Protein AF-A0A2V6ZPG5-F1 (afdb_monomer)

Structure (mmCIF, N/CA/C/O backbone):
data_AF-A0A2V6ZPG5-F1
#
_entry.id   AF-A0A2V6ZPG5-F1
#
loop_
_atom_site.group_PDB
_atom_site.id
_atom_site.type_symbol
_atom_site.label_atom_id
_atom_site.label_alt_id
_atom_site.label_comp_id
_atom_site.label_asym_id
_atom_site.label_entity_id
_atom_site.label_seq_id
_atom_site.pdbx_PDB_ins_code
_atom_site.Cartn_x
_atom_site.Cartn_y
_atom_site.Cartn_z
_atom_site.occupancy
_atom_site.B_iso_or_equiv
_atom_site.auth_seq_id
_atom_site.auth_comp_id
_atom_site.auth_asym_id
_atom_site.auth_atom_id
_atom_site.pdbx_PDB_model_num
ATOM 1 N N . MET A 1 1 ? 6.827 -10.369 -1.014 1.00 53.69 1 MET A N 1
ATOM 2 C CA . MET A 1 1 ? 6.412 -11.266 -2.116 1.00 53.69 1 MET A CA 1
ATOM 3 C C . MET A 1 1 ? 7.220 -10.873 -3.339 1.00 53.69 1 MET A C 1
ATOM 5 O O . MET A 1 1 ? 7.230 -9.695 -3.627 1.00 53.69 1 MET A O 1
ATOM 9 N N . HIS A 1 2 ? 7.892 -11.806 -4.015 1.00 53.62 2 HIS A N 1
ATOM 10 C CA . HIS A 1 2 ? 8.728 -11.537 -5.198 1.00 53.62 2 HIS A CA 1
ATOM 11 C C . HIS A 1 2 ? 8.286 -12.472 -6.339 1.00 53.62 2 HIS A C 1
ATOM 13 O O . HIS A 1 2 ? 9.020 -13.372 -6.747 1.00 53.62 2 HIS A O 1
ATOM 19 N N . ARG A 1 3 ? 7.020 -12.393 -6.779 1.00 56.66 3 ARG A N 1
ATOM 20 C CA . ARG A 1 3 ? 6.522 -13.326 -7.817 1.00 56.66 3 ARG A CA 1
ATOM 21 C C . ARG A 1 3 ? 5.778 -12.708 -9.000 1.00 56.66 3 ARG A C 1
ATOM 23 O O . ARG A 1 3 ? 5.381 -13.450 -9.884 1.00 56.66 3 ARG A O 1
ATOM 30 N N . GLN A 1 4 ? 5.664 -11.388 -9.107 1.00 68.62 4 GLN A N 1
ATOM 31 C CA . GLN A 1 4 ? 5.095 -10.758 -10.314 1.00 68.62 4 GLN A CA 1
ATOM 32 C C . GLN A 1 4 ? 5.810 -9.461 -10.711 1.00 68.62 4 GLN A C 1
ATOM 34 O O . GLN A 1 4 ? 5.184 -8.549 -11.231 1.00 68.62 4 GLN A O 1
ATOM 39 N N . GLY A 1 5 ? 7.112 -9.347 -10.430 1.00 77.31 5 GLY A N 1
ATOM 40 C CA . GLY A 1 5 ? 7.854 -8.117 -10.726 1.00 77.31 5 GLY A CA 1
ATOM 41 C C . GLY A 1 5 ? 7.425 -6.923 -9.870 1.00 77.31 5 GLY A C 1
ATOM 42 O O . GLY A 1 5 ? 7.704 -5.788 -10.243 1.00 77.31 5 GLY A O 1
ATOM 43 N N . TYR A 1 6 ? 6.768 -7.177 -8.732 1.00 79.81 6 TYR A N 1
ATOM 44 C CA . TYR A 1 6 ? 6.484 -6.173 -7.717 1.00 79.81 6 TYR A CA 1
ATOM 45 C C . TYR A 1 6 ? 6.930 -6.628 -6.329 1.00 79.81 6 TYR A C 1
ATOM 47 O O . TYR A 1 6 ? 6.672 -7.769 -5.934 1.00 79.81 6 TYR A O 1
ATOM 55 N N . ASP A 1 7 ? 7.514 -5.697 -5.582 1.00 86.75 7 ASP A N 1
ATOM 56 C CA . ASP A 1 7 ? 7.712 -5.774 -4.141 1.00 86.75 7 ASP A CA 1
ATOM 57 C C . ASP A 1 7 ? 6.565 -5.063 -3.417 1.00 86.75 7 ASP A C 1
ATOM 59 O O . ASP A 1 7 ? 5.990 -4.093 -3.9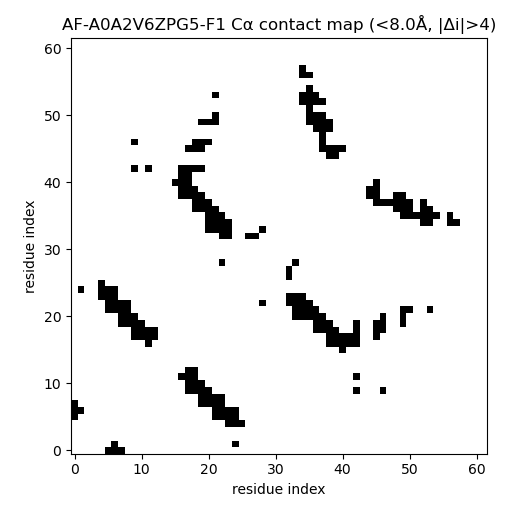12 1.00 86.75 7 ASP A O 1
ATO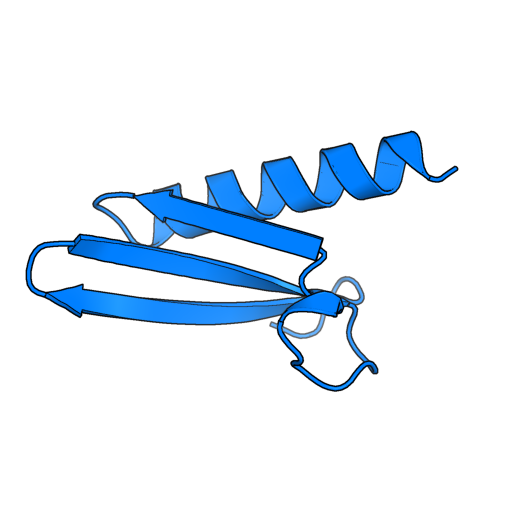M 63 N N . LEU A 1 8 ? 6.237 -5.548 -2.220 1.00 87.38 8 LEU A N 1
ATOM 64 C CA . LEU A 1 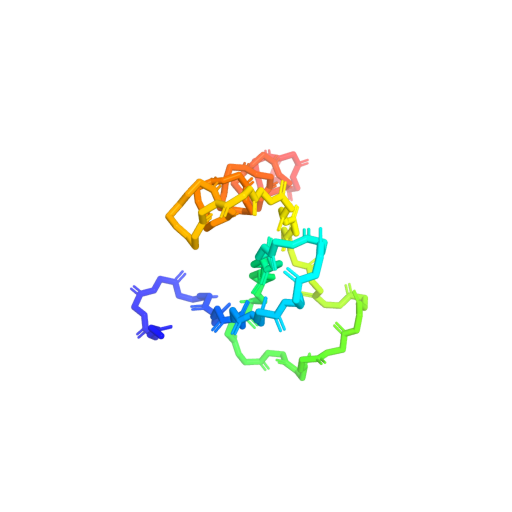8 ? 5.185 -4.995 -1.370 1.00 87.38 8 LEU A CA 1
ATOM 65 C C . LEU A 1 8 ? 5.785 -4.580 -0.030 1.00 87.38 8 LEU A C 1
ATOM 67 O O . LEU A 1 8 ? 6.308 -5.427 0.696 1.00 87.38 8 LEU A O 1
ATOM 71 N N . GLN A 1 9 ? 5.639 -3.302 0.309 1.00 90.19 9 GLN A N 1
ATOM 72 C CA . GLN A 1 9 ? 5.829 -2.793 1.660 1.00 90.19 9 GLN A CA 1
ATOM 73 C C . GLN A 1 9 ? 4.463 -2.632 2.324 1.00 90.19 9 GLN A C 1
ATOM 75 O O . GLN A 1 9 ? 3.584 -1.951 1.797 1.00 90.19 9 GLN A O 1
ATOM 80 N N . LEU A 1 10 ? 4.297 -3.252 3.487 1.00 92.00 10 LEU A N 1
ATOM 81 C CA . LEU A 1 10 ? 3.102 -3.132 4.308 1.00 92.00 10 LEU A CA 1
ATOM 82 C C . LEU A 1 10 ? 3.512 -2.587 5.675 1.00 92.00 10 LEU A C 1
ATOM 84 O O . LEU A 1 10 ? 4.299 -3.219 6.377 1.00 92.00 10 LEU A O 1
ATOM 88 N N . THR A 1 11 ? 2.967 -1.430 6.038 1.00 93.69 11 THR A N 1
ATOM 89 C CA . THR A 1 11 ? 3.294 -0.727 7.281 1.00 93.69 11 THR A CA 1
ATOM 90 C C . THR A 1 11 ? 2.019 -0.484 8.077 1.00 93.69 11 THR A C 1
ATOM 92 O O . THR A 1 11 ? 1.037 0.035 7.540 1.00 93.69 11 THR A O 1
ATOM 95 N N . GLN A 1 12 ? 2.040 -0.855 9.355 1.00 93.50 12 GLN A N 1
ATOM 96 C CA . GLN A 1 12 ? 0.987 -0.513 10.304 1.00 93.50 12 GLN A CA 1
ATOM 97 C C . GLN A 1 12 ? 1.256 0.874 10.888 1.00 93.50 12 GLN A C 1
ATOM 99 O O . GLN A 1 12 ? 2.371 1.166 11.314 1.00 93.50 12 GLN A O 1
ATOM 104 N N . TYR A 1 13 ? 0.223 1.703 10.925 1.00 89.25 13 TYR A N 1
ATOM 105 C CA . TYR A 1 13 ? 0.204 2.992 11.597 1.00 89.25 13 TYR A CA 1
ATOM 106 C C . TYR A 1 13 ? -0.943 2.958 12.607 1.00 89.25 13 TYR A C 1
ATOM 108 O O . TYR A 1 13 ? -2.090 2.893 12.183 1.00 89.25 13 TYR A O 1
ATOM 116 N N . ASP A 1 14 ? -0.649 2.993 13.909 1.00 85.88 14 ASP A N 1
ATOM 117 C CA . ASP A 1 14 ? -1.608 2.792 15.013 1.00 85.88 14 ASP A CA 1
ATOM 118 C C . ASP A 1 14 ? -3.052 3.240 14.723 1.00 85.88 14 ASP A C 1
ATOM 120 O O . ASP A 1 14 ? -3.917 2.412 14.439 1.00 85.88 14 ASP A O 1
ATOM 124 N N . GLU A 1 15 ? -3.312 4.548 14.743 1.00 84.62 15 GLU A N 1
ATOM 125 C CA . GLU A 1 15 ? -4.663 5.098 14.561 1.00 84.62 15 GLU A CA 1
ATOM 126 C C . GLU A 1 15 ? -5.057 5.267 13.085 1.00 84.62 15 GLU A C 1
ATOM 128 O O . GLU A 1 15 ? -6.229 5.437 12.759 1.00 84.62 15 GLU A O 1
ATOM 133 N N . GLN A 1 16 ? -4.081 5.225 12.176 1.00 84.06 16 GLN A N 1
ATOM 134 C CA . GLN A 1 16 ? -4.282 5.484 10.745 1.00 84.06 16 GLN A CA 1
ATOM 135 C C . GLN A 1 16 ? -4.519 4.193 9.939 1.00 84.06 16 GLN A C 1
ATOM 137 O O . GLN A 1 16 ? -4.831 4.251 8.749 1.00 84.06 16 GLN A O 1
ATOM 142 N N . GLY A 1 17 ? -4.405 3.026 10.578 1.00 93.19 17 GLY A N 1
ATOM 143 C CA . GLY A 1 17 ? -4.611 1.721 9.965 1.00 93.19 17 GLY A CA 1
ATOM 144 C C . GLY A 1 17 ? -3.375 1.221 9.221 1.00 93.19 17 GLY A C 1
ATOM 145 O O . GLY A 1 17 ? -2.248 1.285 9.705 1.00 93.19 17 GLY A O 1
ATOM 146 N N . TRP A 1 18 ? -3.578 0.655 8.039 1.00 96.25 18 TRP A N 1
ATOM 147 C CA . TRP A 1 18 ? -2.530 0.010 7.263 1.00 96.25 18 TRP A CA 1
ATOM 148 C C . TRP A 1 18 ? -2.269 0.769 5.979 1.00 96.25 18 TRP A C 1
ATOM 150 O O . TRP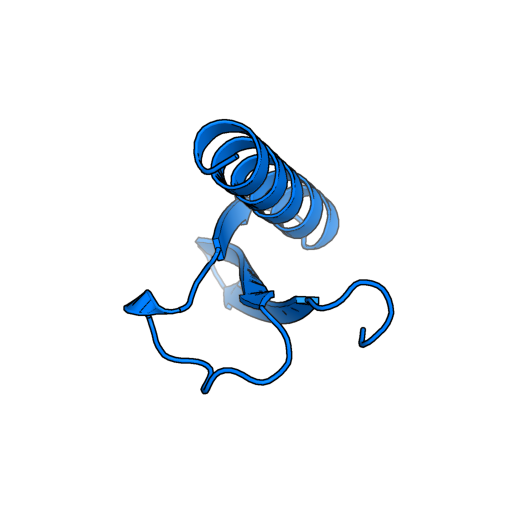 A 1 18 ? -3.195 1.082 5.230 1.00 96.25 18 TRP A O 1
ATOM 160 N N . ARG A 1 19 ? -0.986 0.978 5.688 1.00 95.00 19 ARG A N 1
ATOM 161 C CA . ARG A 1 19 ? -0.524 1.429 4.382 1.00 95.00 19 ARG A CA 1
ATOM 162 C C . ARG A 1 19 ? 0.139 0.278 3.654 1.00 95.00 19 ARG A C 1
ATOM 164 O O . ARG A 1 19 ? 1.130 -0.271 4.131 1.00 95.00 19 ARG A O 1
ATOM 171 N N . ALA A 1 20 ? -0.353 -0.020 2.463 1.00 95.12 20 ALA A N 1
ATOM 172 C CA . ALA A 1 20 ? 0.337 -0.877 1.515 1.00 95.12 20 ALA A CA 1
ATOM 173 C C . ALA A 1 20 ? 0.920 -0.030 0.382 1.00 95.12 20 ALA A C 1
ATOM 175 O O . ALA A 1 20 ? 0.246 0.856 -0.147 1.00 95.12 20 ALA A O 1
ATOM 176 N N . THR A 1 21 ? 2.154 -0.330 -0.012 1.00 92.69 21 THR A N 1
ATOM 177 C CA . THR A 1 21 ? 2.838 0.301 -1.142 1.00 92.69 21 THR A CA 1
ATOM 178 C C . THR A 1 21 ? 3.454 -0.778 -2.026 1.00 92.69 21 THR A C 1
ATOM 180 O O . THR A 1 21 ? 4.223 -1.610 -1.545 1.00 92.69 21 THR A O 1
ATOM 183 N N . PHE A 1 22 ? 3.122 -0.759 -3.316 1.00 89.50 22 PHE A N 1
ATOM 184 C CA . PHE A 1 22 ? 3.721 -1.627 -4.326 1.00 89.50 22 PHE A CA 1
ATOM 185 C C . PHE A 1 22 ? 4.818 -0.888 -5.087 1.00 89.50 22 PHE A C 1
ATOM 187 O O . PHE A 1 22 ? 4.604 0.224 -5.579 1.00 89.50 22 PHE A O 1
ATOM 194 N N . TYR A 1 23 ? 5.960 -1.545 -5.240 1.00 85.06 23 TYR A N 1
ATOM 195 C CA . TYR A 1 23 ? 7.108 -1.091 -6.019 1.00 85.06 23 TYR A CA 1
ATOM 196 C C . TYR A 1 23 ? 7.368 -2.078 -7.141 1.00 85.06 23 TYR A C 1
ATOM 198 O O . TYR A 1 23 ? 7.195 -3.274 -6.933 1.00 85.06 23 TYR A O 1
ATOM 206 N N . THR A 1 24 ? 7.807 -1.616 -8.308 1.00 80.31 24 THR A N 1
ATOM 207 C CA . THR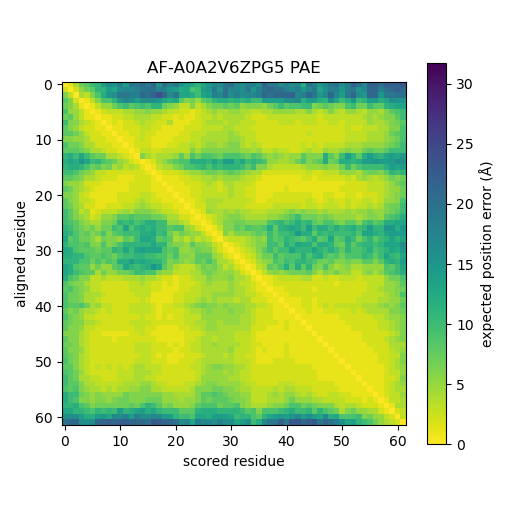 A 1 24 ? 8.330 -2.532 -9.327 1.00 80.31 24 THR A CA 1
ATOM 208 C C . THR A 1 24 ? 9.628 -3.146 -8.810 1.00 80.31 24 THR A C 1
ATOM 210 O O . THR A 1 24 ? 10.542 -2.426 -8.407 1.00 80.31 24 THR A O 1
ATOM 213 N N . THR A 1 25 ? 9.710 -4.472 -8.810 1.00 78.50 25 THR A N 1
ATOM 214 C CA . THR A 1 25 ? 10.904 -5.212 -8.400 1.00 78.50 25 THR A CA 1
ATOM 215 C C . THR A 1 25 ? 12.102 -4.784 -9.246 1.00 78.50 25 THR A C 1
ATOM 217 O O . THR A 1 25 ? 12.010 -4.706 -10.470 1.00 78.50 25 THR A O 1
ATOM 220 N N . GLY A 1 26 ? 13.237 -4.532 -8.591 1.00 73.62 26 GLY A N 1
ATOM 221 C CA . GLY A 1 26 ? 14.486 -4.129 -9.247 1.00 73.62 26 GLY A CA 1
ATOM 222 C C . GLY A 1 26 ? 14.708 -2.616 -9.352 1.00 73.62 26 GLY A C 1
ATOM 223 O O . GLY A 1 26 ? 15.796 -2.208 -9.745 1.00 73.62 26 GLY A O 1
ATOM 224 N N . MET A 1 27 ? 13.735 -1.786 -8.959 1.00 71.81 27 MET A N 1
ATOM 225 C CA . MET A 1 27 ? 13.977 -0.369 -8.670 1.00 71.81 27 MET A CA 1
ATOM 226 C C . MET A 1 27 ? 14.161 -0.153 -7.170 1.00 71.81 27 MET A C 1
ATOM 228 O O . MET A 1 27 ? 13.508 -0.808 -6.356 1.00 71.81 27 MET A O 1
ATOM 232 N N . GLU A 1 28 ? 15.022 0.797 -6.800 1.00 76.81 28 GLU A N 1
ATOM 233 C CA . GLU A 1 28 ? 15.110 1.254 -5.415 1.00 76.81 28 GLU A CA 1
ATOM 234 C C . GLU A 1 28 ? 13.718 1.674 -4.926 1.00 76.81 28 GLU A C 1
ATOM 236 O O . GLU A 1 28 ? 12.939 2.290 -5.666 1.00 76.81 28 GLU A O 1
ATOM 241 N N . HIS A 1 29 ? 13.394 1.313 -3.679 1.00 73.94 29 HIS A N 1
ATOM 242 C CA . HIS A 1 29 ? 12.119 1.637 -3.030 1.00 73.94 29 HIS A CA 1
ATOM 243 C C . HIS A 1 29 ? 12.065 3.132 -2.679 1.00 73.94 29 HIS A C 1
ATOM 245 O O . HIS A 1 29 ? 12.018 3.534 -1.519 1.00 73.94 29 HIS A O 1
ATOM 251 N N . SER A 1 30 ? 12.098 3.978 -3.705 1.00 65.38 30 SER A N 1
ATOM 252 C CA . SER A 1 30 ? 11.945 5.423 -3.618 1.00 65.38 30 SER A CA 1
ATOM 253 C C . SER A 1 30 ? 10.465 5.808 -3.749 1.00 65.38 30 SER A C 1
ATOM 255 O O . SER A 1 30 ? 9.703 5.112 -4.425 1.00 65.38 30 SER A O 1
ATOM 257 N N . PRO A 1 31 ? 10.029 6.942 -3.170 1.00 61.91 31 PRO A N 1
ATOM 258 C CA . PRO A 1 31 ? 8.640 7.403 -3.258 1.00 61.91 31 PRO A CA 1
ATOM 259 C C . PRO A 1 31 ? 8.129 7.539 -4.700 1.00 61.91 31 PRO A C 1
ATOM 261 O O . PRO A 1 31 ? 6.977 7.229 -4.982 1.00 61.91 31 PRO A O 1
ATOM 264 N N . THR A 1 32 ? 8.998 7.953 -5.623 1.00 66.62 32 THR A N 1
ATOM 265 C CA . THR A 1 32 ? 8.683 8.128 -7.049 1.00 66.62 32 THR A CA 1
ATOM 266 C C . THR A 1 32 ? 8.546 6.797 -7.798 1.00 66.62 32 THR A C 1
ATOM 268 O O . THR A 1 32 ? 7.847 6.727 -8.806 1.00 66.62 32 THR A O 1
ATOM 271 N N . SER A 1 33 ? 9.171 5.734 -7.284 1.00 67.00 33 SER A N 1
ATOM 272 C CA . SER A 1 33 ? 9.121 4.371 -7.833 1.00 67.00 33 SER A CA 1
ATOM 273 C C . SER A 1 33 ? 7.885 3.590 -7.370 1.00 67.00 33 SER A C 1
ATOM 275 O O . SER A 1 33 ? 7.658 2.461 -7.814 1.00 67.00 33 SER A O 1
ATOM 277 N N . ALA A 1 34 ? 7.072 4.164 -6.474 1.00 74.62 34 ALA A N 1
ATOM 278 C CA . ALA A 1 34 ? 5.825 3.554 -6.035 1.00 74.62 34 ALA A CA 1
ATOM 279 C C . ALA A 1 34 ? 4.836 3.470 -7.210 1.00 74.62 34 ALA A C 1
ATOM 281 O O . ALA A 1 34 ? 4.451 4.469 -7.830 1.00 74.62 34 ALA A O 1
ATOM 282 N N . THR A 1 35 ? 4.411 2.247 -7.521 1.00 80.56 35 THR A N 1
ATOM 283 C CA . THR A 1 35 ? 3.452 1.981 -8.600 1.00 80.56 35 THR A CA 1
ATOM 284 C C . THR A 1 35 ? 2.016 2.020 -8.084 1.00 80.56 35 THR A C 1
ATOM 286 O O . THR A 1 35 ? 1.130 2.454 -8.813 1.00 80.56 35 THR A O 1
ATOM 289 N N . GLY A 1 36 ? 1.792 1.676 -6.812 1.00 88.81 36 GLY A N 1
ATOM 290 C CA . GLY A 1 36 ? 0.494 1.814 -6.151 1.00 88.81 36 GLY A CA 1
ATOM 291 C C . GLY A 1 36 ? 0.634 2.026 -4.646 1.00 88.81 36 GLY A C 1
ATOM 292 O O . GLY A 1 36 ? 1.579 1.544 -4.024 1.00 88.81 36 GLY A O 1
ATOM 293 N N . THR A 1 37 ? -0.294 2.770 -4.046 1.00 91.50 37 THR A N 1
ATOM 294 C CA . THR A 1 37 ? -0.385 2.965 -2.591 1.00 91.50 37 THR A CA 1
ATOM 295 C C . THR A 1 37 ? -1.846 2.895 -2.162 1.00 91.50 37 THR A C 1
ATOM 297 O O . THR A 1 37 ? -2.722 3.397 -2.863 1.00 91.50 37 THR A O 1
ATOM 300 N N . GLY A 1 38 ? -2.113 2.279 -1.013 1.00 92.38 38 GLY A N 1
ATOM 301 C CA . GLY A 1 38 ? -3.454 2.127 -0.458 1.00 92.38 38 GLY A CA 1
ATOM 302 C C . GLY A 1 38 ? -3.446 2.239 1.061 1.00 92.38 38 GLY A C 1
ATOM 303 O O . GLY A 1 38 ? -2.542 1.717 1.711 1.00 92.38 38 GLY A O 1
ATOM 304 N N . TRP A 1 39 ? -4.462 2.917 1.596 1.00 94.25 39 TRP A N 1
ATOM 305 C CA . TRP A 1 39 ? -4.713 3.089 3.026 1.00 94.25 39 TRP A CA 1
ATOM 306 C C . TRP A 1 39 ? -6.054 2.477 3.388 1.00 94.25 39 TRP A C 1
ATOM 308 O O . TRP A 1 39 ? -7.052 2.843 2.773 1.00 94.25 39 TRP A O 1
ATOM 318 N N . GLU A 1 40 ? -6.075 1.576 4.367 1.00 95.00 40 GLU A N 1
ATOM 319 C CA . GLU A 1 40 ? -7.302 0.938 4.852 1.00 95.00 40 GLU A CA 1
ATOM 320 C C . GLU A 1 40 ? -7.158 0.457 6.302 1.00 95.00 40 GLU A C 1
ATOM 322 O O . GLU A 1 40 ? -6.055 0.248 6.803 1.00 95.00 40 GLU A O 1
ATOM 327 N N . CYS A 1 41 ? -8.284 0.203 6.974 1.00 92.69 41 CYS A N 1
ATOM 328 C CA . CYS A 1 41 ? -8.293 -0.272 8.363 1.00 92.69 41 CYS A CA 1
ATOM 329 C C . CYS A 1 41 ? -7.715 -1.685 8.539 1.00 92.69 41 CYS A C 1
ATOM 331 O O . CYS A 1 41 ? -7.301 -2.044 9.639 1.00 92.69 41 CYS A O 1
ATOM 333 N N . THR A 1 42 ? -7.691 -2.501 7.480 1.00 93.94 42 THR A N 1
ATOM 334 C CA . THR A 1 42 ? -7.142 -3.862 7.520 1.00 93.94 42 THR A CA 1
ATOM 335 C C . THR A 1 42 ? -5.964 -3.999 6.555 1.00 93.94 42 THR A C 1
ATOM 337 O O . THR A 1 42 ? -5.972 -3.394 5.476 1.00 93.94 42 THR A O 1
ATOM 340 N N . PRO A 1 43 ? -4.967 -4.841 6.884 1.00 91.88 43 PRO A N 1
ATOM 341 C CA . PRO A 1 43 ? -3.805 -5.042 6.019 1.00 91.88 43 PRO A CA 1
ATOM 342 C C . PRO A 1 43 ? -4.200 -5.622 4.655 1.00 91.88 43 PRO A C 1
ATOM 344 O O . PRO A 1 43 ? -3.586 -5.313 3.631 1.00 91.88 43 PRO A O 1
ATOM 347 N N . TRP A 1 44 ? -5.258 -6.438 4.627 1.00 93.38 44 TRP A N 1
ATOM 348 C CA . TRP A 1 44 ? -5.773 -7.051 3.409 1.00 93.38 44 TRP A CA 1
ATOM 349 C C . TRP A 1 44 ? -6.412 -6.029 2.469 1.00 93.38 44 TRP A C 1
ATOM 351 O O . TRP A 1 44 ? -6.036 -5.970 1.299 1.00 93.38 44 TRP A O 1
ATOM 361 N N . HIS A 1 45 ? -7.312 -5.179 2.974 1.00 94.12 45 HIS A N 1
ATOM 362 C CA . HIS A 1 45 ? -7.932 -4.147 2.143 1.00 94.12 45 HIS A CA 1
ATOM 363 C C . HIS A 1 45 ? -6.897 -3.128 1.653 1.00 94.12 45 HIS A C 1
ATOM 365 O O . HIS A 1 45 ? -6.939 -2.738 0.486 1.00 94.12 45 HIS A O 1
ATOM 371 N N . ALA A 1 46 ? -5.913 -2.769 2.488 1.00 95.00 46 ALA A N 1
ATOM 372 C CA . ALA A 1 46 ? -4.842 -1.856 2.088 1.00 95.00 46 ALA A CA 1
ATOM 373 C C . ALA A 1 46 ? -4.053 -2.443 0.911 1.00 95.00 46 ALA A C 1
ATOM 375 O O . ALA A 1 46 ? -3.830 -1.768 -0.096 1.00 95.00 46 ALA A O 1
ATOM 376 N N . THR A 1 47 ? -3.706 -3.730 1.005 1.00 93.88 47 THR A N 1
ATOM 377 C CA . THR A 1 47 ? -2.993 -4.462 -0.049 1.00 93.88 47 THR A CA 1
ATOM 378 C C . THR A 1 47 ? -3.812 -4.544 -1.334 1.00 93.88 47 THR A C 1
ATOM 380 O O . THR A 1 47 ? -3.290 -4.242 -2.404 1.00 93.88 47 THR A O 1
ATOM 383 N N . GLN A 1 48 ? -5.098 -4.894 -1.257 1.00 93.25 48 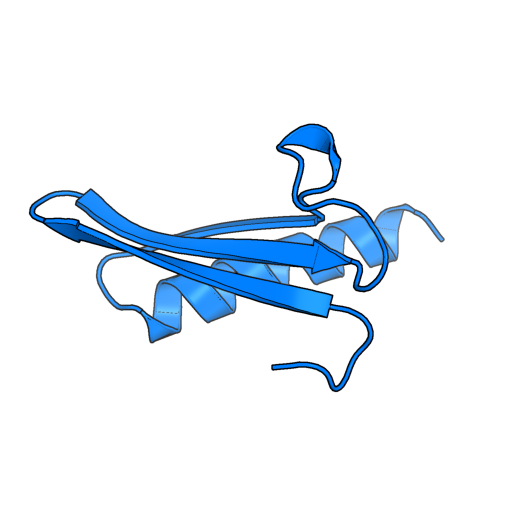GLN A N 1
ATOM 384 C CA . GLN A 1 48 ? -5.967 -4.952 -2.437 1.00 93.25 48 GLN A CA 1
ATOM 385 C C . GLN A 1 48 ? -6.089 -3.590 -3.127 1.00 93.25 48 GLN A C 1
ATOM 387 O O . GLN A 1 48 ? -5.960 -3.502 -4.348 1.00 93.25 48 GLN A O 1
ATOM 392 N N . ARG A 1 49 ? -6.274 -2.519 -2.348 1.00 93.62 49 ARG A N 1
ATOM 393 C CA . ARG A 1 49 ? -6.378 -1.152 -2.864 1.00 93.62 49 ARG A CA 1
ATOM 394 C C . ARG A 1 49 ? -5.092 -0.703 -3.549 1.00 93.62 49 ARG A C 1
ATOM 396 O O . ARG A 1 49 ? -5.138 -0.189 -4.664 1.00 93.62 49 ARG A O 1
ATOM 403 N N . ALA A 1 50 ? -3.948 -0.943 -2.913 1.00 93.31 50 ALA A N 1
ATOM 404 C CA . ALA A 1 50 ? -2.650 -0.605 -3.483 1.00 93.31 50 ALA A CA 1
ATOM 405 C C . ALA A 1 50 ? -2.352 -1.415 -4.759 1.00 93.31 50 ALA A C 1
ATOM 407 O O . ALA A 1 50 ? -1.803 -0.865 -5.713 1.00 93.31 50 ALA A O 1
ATOM 408 N N . ALA A 1 51 ? -2.748 -2.692 -4.801 1.00 90.81 51 ALA A N 1
ATOM 409 C CA . ALA A 1 51 ? -2.595 -3.542 -5.979 1.00 90.81 51 ALA A CA 1
ATOM 410 C C . ALA A 1 51 ? -3.474 -3.065 -7.145 1.00 90.81 51 ALA A C 1
ATOM 412 O O . ALA A 1 51 ? -3.007 -2.989 -8.278 1.00 90.81 51 ALA A O 1
ATOM 413 N N . TRP A 1 52 ? -4.728 -2.695 -6.872 1.00 91.44 52 TRP A N 1
ATOM 414 C CA . TRP A 1 52 ? -5.643 -2.170 -7.885 1.00 91.44 52 TRP A CA 1
ATOM 415 C C . TRP A 1 52 ? -5.119 -0.885 -8.535 1.00 91.44 52 TRP A C 1
ATOM 417 O O . TRP A 1 52 ? -5.114 -0.763 -9.761 1.00 91.44 52 TRP A O 1
ATOM 427 N N . GLU A 1 53 ? -4.616 0.051 -7.726 1.00 90.50 53 GLU A N 1
ATOM 428 C CA . GLU A 1 53 ? -4.005 1.280 -8.239 1.00 90.50 53 GLU A CA 1
ATOM 429 C C . GLU A 1 53 ? -2.748 0.991 -9.073 1.00 90.50 53 GLU A C 1
ATOM 431 O O . GLU A 1 53 ? -2.581 1.575 -10.146 1.00 90.50 53 GLU A O 1
ATOM 436 N N . ALA A 1 54 ? -1.917 0.031 -8.651 1.00 87.19 54 ALA A N 1
ATOM 437 C CA . ALA A 1 54 ? -0.747 -0.379 -9.424 1.00 87.19 54 ALA A CA 1
ATOM 438 C C . ALA A 1 54 ? -1.123 -0.956 -10.801 1.00 87.19 54 ALA A C 1
ATOM 440 O O . ALA A 1 54 ? -0.528 -0.579 -11.813 1.00 87.19 54 ALA A O 1
ATOM 441 N N . LEU A 1 55 ? -2.145 -1.816 -10.860 1.00 86.56 55 LEU A N 1
ATOM 442 C CA . LEU A 1 55 ? -2.628 -2.415 -12.108 1.00 86.56 55 LEU A C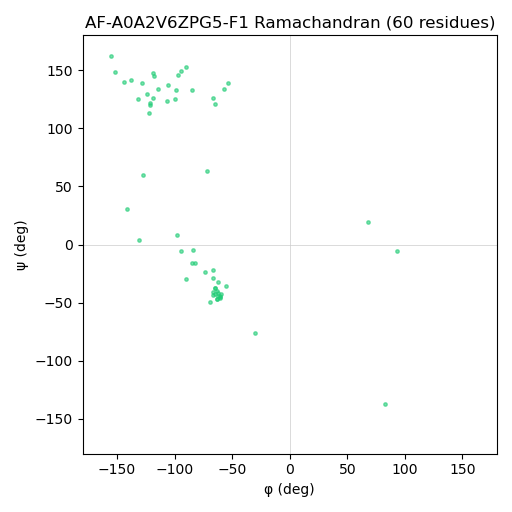A 1
ATOM 443 C C . LEU A 1 55 ? -3.224 -1.371 -13.063 1.00 86.56 55 LEU A C 1
ATOM 445 O O . LEU A 1 55 ? -2.917 -1.385 -14.254 1.00 86.56 55 LEU A O 1
ATOM 449 N N . LYS A 1 56 ? -4.025 -0.425 -12.553 1.00 85.69 56 LYS A N 1
ATOM 450 C CA . LYS A 1 56 ? -4.575 0.681 -13.360 1.00 85.69 56 LYS A CA 1
ATOM 451 C C . LYS A 1 56 ? -3.480 1.546 -13.981 1.00 85.69 56 LYS A C 1
ATOM 453 O O . LYS A 1 56 ? -3.568 1.920 -15.152 1.00 85.69 56 LYS A O 1
ATOM 458 N N . LYS A 1 57 ? -2.439 1.857 -13.204 1.00 79.69 57 LYS A N 1
ATOM 459 C CA . LYS A 1 57 ? -1.311 2.668 -13.671 1.00 79.69 57 LYS A CA 1
ATOM 460 C C . LYS A 1 57 ? -0.501 1.935 -14.745 1.00 79.69 57 LYS A C 1
ATOM 462 O O . LYS A 1 57 ? -0.139 2.543 -15.750 1.00 79.69 57 LYS A O 1
ATOM 467 N N . ALA A 1 58 ? -0.288 0.629 -14.570 1.00 78.56 58 ALA A N 1
ATOM 468 C CA . ALA A 1 58 ? 0.370 -0.213 -15.567 1.00 78.56 58 ALA A CA 1
ATOM 469 C C . ALA A 1 58 ? -0.425 -0.279 -16.884 1.00 78.56 58 ALA A C 1
ATOM 471 O O . ALA A 1 58 ? 0.160 -0.132 -17.950 1.00 78.56 58 ALA A O 1
ATOM 472 N N . ALA A 1 59 ? -1.756 -0.405 -16.815 1.00 78.94 59 ALA A N 1
ATOM 473 C CA . ALA A 1 59 ? -2.621 -0.458 -17.996 1.00 78.94 59 ALA A CA 1
ATOM 474 C C . ALA A 1 59 ? -2.658 0.852 -18.806 1.00 78.94 59 ALA A C 1
ATOM 476 O O . ALA A 1 59 ? -2.865 0.815 -20.011 1.00 78.94 59 ALA A O 1
ATOM 477 N N . THR A 1 60 ? -2.461 2.006 -18.158 1.00 74.81 60 THR A N 1
ATOM 478 C CA . THR A 1 60 ? -2.455 3.322 -18.834 1.00 74.81 60 THR A CA 1
ATOM 479 C C . THR A 1 60 ? -1.106 3.645 -19.491 1.00 74.81 60 THR A C 1
ATOM 481 O O . THR A 1 60 ? -1.017 4.560 -20.301 1.00 74.81 60 THR A O 1
ATOM 484 N N . SER A 1 61 ? -0.045 2.920 -19.127 1.00 64.12 61 SER A N 1
ATOM 485 C CA . SER A 1 61 ? 1.324 3.174 -19.600 1.00 64.12 61 SER A CA 1
ATOM 486 C C . SER A 1 61 ? 1.739 2.271 -20.775 1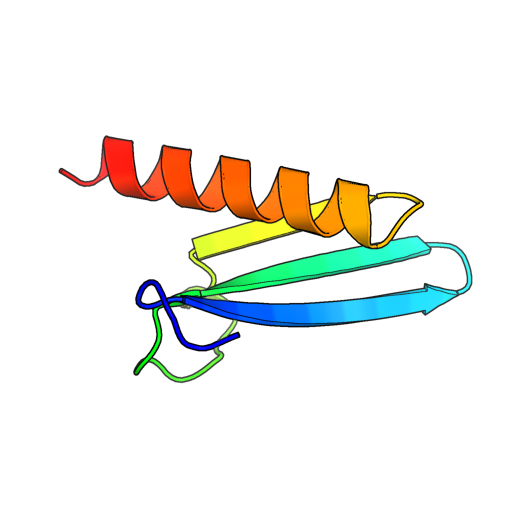.00 64.12 61 SER A C 1
ATOM 488 O O . SER A 1 61 ? 2.923 2.243 -21.110 1.00 64.12 61 SER A O 1
ATOM 490 N N . GLY A 1 62 ? 0.797 1.505 -21.342 1.00 50.59 62 GLY A N 1
ATOM 491 C CA . GLY A 1 62 ? 1.005 0.541 -22.430 1.00 50.59 62 GLY A CA 1
ATOM 492 C C . GLY A 1 62 ? 0.468 1.006 -23.774 1.00 50.59 62 GLY A C 1
ATOM 493 O O . GLY A 1 62 ? -0.488 1.812 -23.783 1.00 50.59 62 GLY A O 1
#

Radius of gyration: 11.35 Å; Cα contacts (8 Å, |Δi|>4): 120; chains: 1; bounding box: 23×22×37 Å

Seconda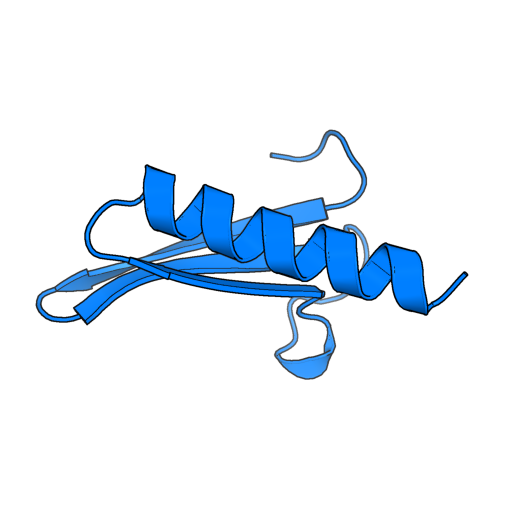ry structure (DSSP, 8-state):
--SSSEEEEEEEETTTEEEEEEEETTS---GGGEEEEEEESSHHHHHHHHHHHHHHHHHHT-

Solvent-accessible surface area (backbone atoms only — not comparable to full-atom values): 3411 Å² total; per-residue (Å²): 101,87,81,76,62,34,35,66,51,77,46,83,38,90,94,74,24,14,41,16,35,29,27,47,55,93,55,72,94,44,84,86,47,50,50,14,63,18,75,24,83,41,66,64,58,2,40,53,45,5,49,52,43,26,51,53,51,54,65,71,75,106

Nearest PDB structures (foldseek):
  6az3-assembly1_Z  TM=4.048E-01  e=1.369E+00  Leishmania donovani
  1n9j-assembly1_B  TM=4.276E-01  e=3.100E+00  Homo sapiens
  3gxw-assembly4_D  TM=3.301E-01  e=6.187E+00  Nakaseomyces glabratus

Mean predicted aligned error: 5.53 Å

pLDDT: mean 83.08, std 11.95, range [50.59, 96.25]

Foldseek 3Di:
DPDPQKDWDWDQDPPQAIKIWIFGHPDDPDPVRTLFIATDNYSVRRNVRRVVSSVVSVVVVD

Sequence (62 aa):
MHRQGYDLQLTQYDEQGWRATFYTTGMEHSPTSATGTGWECTPWHATQRAAWEALKKAATSG